Protein AF-A0A0Q3PFL6-F1 (afdb_monomer)

Secondary structure (DSSP, 8-state):
-PPPHHHHHHHHHHHHHHHHHIIIIIHHHH--S--SSS-TTHHHHHHHHHHHHHHHHHHHHHHH--SPPPPPP-SHHHHHHHHHHHHHHHHHHHHHHHHHHHHHHHHHHHHHTT---HHHHHHHHHHHHHHHHHH--

Radius of gyration: 17.07 Å; Cα contacts (8 Å, |Δi|>4): 108; chains: 1; bounding box: 41×29×44 Å

Foldseek 3Di:
DFDDLVVLVVQLCVLLVVLVCQQPPVLVVPFDADDDPDGPSVVSNVVSVVSNVVSVVVSVVVVPDPDRDDDDDDDDLVVVLVVVLVVVLVVCCVPVNDLSSQLVSVLSVCVSSPNPDVVVNNVSSCVRSVVCVVVVD

Sequence (137 aa):
MTRSRASLLAEMLLLGGGCLALLFWIIPTQTSEGGFGLSPAFLPNILAAAILLLVLADGVLRLTARRPESAYPAGFGALARSLAVAGFGAIVLAYAGVAASAALTPAAGMLALGERRPLPVLATSALLGGAFWLVFR

Nearest PDB structures (foldseek):
  7unf-assembly1_4  TM=2.112E-01  e=2.515E+00  Homo sapiens
  6xbw-assembly1_l  TM=1.983E-01  e=2.028E+00  Bos taurus
  7u4t-assembly1_9  TM=2.042E-01  e=2.955E+00  Homo sapiens

pLDDT: mean 86.81, std 10.5, range [50.06, 97.31]

Mean predicted aligned error: 6.84 Å

Solvent-accessible surface area (backbone atoms only — not comparable to full-atom values): 7624 Å² total; per-residue (Å²): 123,83,80,52,71,67,56,54,52,49,49,46,48,51,53,42,49,48,28,50,44,36,62,76,44,51,45,64,75,73,40,66,94,74,58,93,92,51,63,65,47,50,63,61,43,52,51,36,51,52,50,35,50,50,49,51,52,52,48,53,53,53,74,71,44,92,62,88,65,82,75,68,83,69,62,70,68,40,53,50,51,54,49,49,36,53,51,50,27,53,51,35,32,76,77,61,33,65,28,50,17,46,18,49,30,57,34,48,43,41,48,74,73,63,56,78,60,62,65,67,39,52,50,52,17,51,51,40,16,48,53,37,43,70,75,73,108

Organism: NCBI:txid53254

Structure (mmCIF, N/CA/C/O backbone):
data_AF-A0A0Q3PFL6-F1
#
_entry.id   AF-A0A0Q3PFL6-F1
#
loop_
_atom_site.group_PDB
_atom_site.id
_atom_site.type_symbol
_atom_site.label_atom_id
_atom_site.label_alt_id
_atom_site.label_comp_id
_atom_site.label_asym_id
_atom_site.label_entity_id
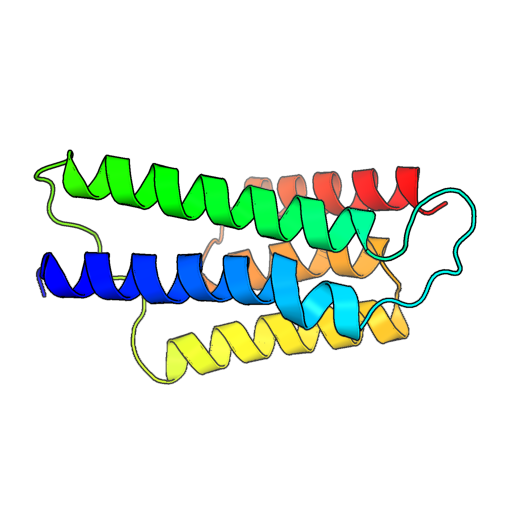_atom_site.label_seq_id
_atom_site.pdbx_PDB_ins_code
_atom_site.Cartn_x
_atom_site.Cartn_y
_atom_site.Cartn_z
_atom_site.occupancy
_atom_site.B_iso_or_equiv
_atom_site.auth_seq_id
_atom_site.auth_comp_id
_atom_site.auth_asym_id
_atom_site.auth_atom_id
_atom_site.pdbx_PDB_model_num
ATOM 1 N N . MET A 1 1 ? -13.650 5.962 21.211 1.00 50.06 1 MET A N 1
ATOM 2 C CA . MET A 1 1 ? -14.646 6.556 20.294 1.00 50.06 1 MET A CA 1
ATOM 3 C C . MET A 1 1 ? -15.159 5.463 19.375 1.00 50.06 1 MET A C 1
ATOM 5 O O . MET A 1 1 ? -14.367 4.884 18.645 1.00 50.06 1 MET A O 1
ATOM 9 N N . THR A 1 2 ? -16.442 5.130 19.464 1.00 56.88 2 THR A N 1
ATOM 10 C CA . THR A 1 2 ? -17.123 4.178 18.577 1.00 56.88 2 THR A CA 1
ATOM 11 C C . THR A 1 2 ? -17.301 4.813 17.195 1.00 56.88 2 THR A C 1
ATOM 13 O O . THR A 1 2 ? -17.813 5.927 17.094 1.00 56.88 2 THR A O 1
ATOM 16 N N . ARG A 1 3 ? -16.842 4.144 16.129 1.00 67.00 3 ARG A N 1
ATOM 17 C CA . ARG A 1 3 ? -16.998 4.634 14.749 1.00 67.00 3 ARG A CA 1
ATOM 18 C C . ARG A 1 3 ? -18.465 4.584 14.315 1.00 67.00 3 ARG A C 1
ATOM 20 O O . ARG A 1 3 ? -19.182 3.637 14.631 1.00 67.00 3 ARG A O 1
ATOM 27 N N . SER A 1 4 ? -18.909 5.603 13.578 1.00 77.25 4 SER A N 1
ATOM 28 C CA . SER A 1 4 ? -20.242 5.619 12.970 1.00 77.25 4 SER A CA 1
ATOM 29 C C . SER A 1 4 ? -20.246 4.832 11.655 1.00 77.25 4 SER A C 1
ATOM 31 O O . SER A 1 4 ? -19.242 4.782 10.944 1.00 77.25 4 SER A O 1
ATOM 33 N N . ARG A 1 5 ? -21.399 4.268 11.276 1.00 78.50 5 ARG A N 1
ATOM 34 C CA . ARG A 1 5 ? -21.571 3.608 9.967 1.00 78.50 5 ARG A CA 1
ATOM 35 C C . ARG A 1 5 ? -21.287 4.545 8.790 1.00 78.50 5 ARG A C 1
ATOM 37 O O . ARG A 1 5 ? -20.790 4.101 7.766 1.00 78.50 5 ARG A O 1
ATOM 44 N N . ALA A 1 6 ? -21.557 5.841 8.954 1.00 82.12 6 ALA A N 1
ATOM 45 C CA . ALA A 1 6 ? -21.235 6.851 7.952 1.00 82.12 6 ALA A CA 1
ATOM 46 C C . ALA A 1 6 ? -19.720 6.969 7.721 1.00 82.12 6 ALA A C 1
ATOM 48 O O . ALA A 1 6 ? -19.291 7.104 6.582 1.00 82.12 6 ALA A O 1
ATOM 49 N N . SER A 1 7 ? -18.907 6.844 8.778 1.00 83.44 7 SER A N 1
ATOM 50 C CA . SER A 1 7 ? -17.445 6.816 8.651 1.00 83.44 7 SER A CA 1
ATOM 51 C C . SER A 1 7 ? -16.962 5.593 7.874 1.00 83.44 7 SER A C 1
ATOM 53 O O . SER A 1 7 ? -16.037 5.722 7.081 1.00 83.44 7 SER A O 1
ATOM 55 N N . LEU A 1 8 ? -17.581 4.427 8.083 1.00 83.50 8 LEU A N 1
ATOM 56 C CA . LEU A 1 8 ? -17.251 3.208 7.337 1.00 83.50 8 LEU A CA 1
ATOM 57 C C . LEU A 1 8 ? -17.606 3.332 5.857 1.00 83.50 8 LEU A C 1
ATOM 59 O O . LEU A 1 8 ? -16.792 3.005 5.002 1.00 83.50 8 LEU A O 1
ATOM 63 N N . LEU A 1 9 ? -18.794 3.856 5.549 1.00 86.75 9 LEU A N 1
ATOM 64 C CA . LEU A 1 9 ? -19.198 4.098 4.165 1.00 86.75 9 LEU A C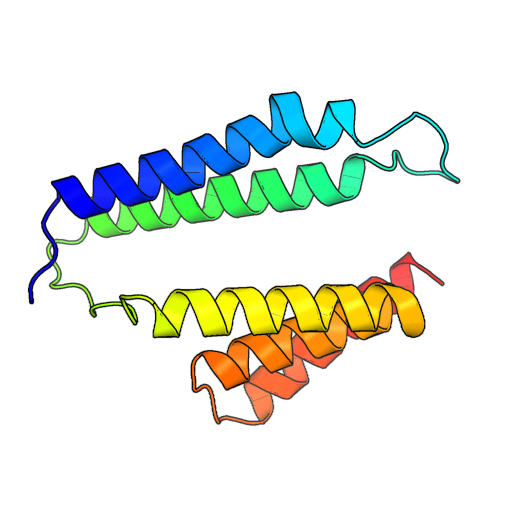A 1
ATOM 65 C C . LEU A 1 9 ? -18.288 5.122 3.481 1.00 86.75 9 LEU A C 1
ATOM 67 O O . LEU A 1 9 ? -17.911 4.917 2.333 1.00 86.75 9 LEU A O 1
ATOM 71 N N . ALA A 1 10 ? -17.895 6.188 4.183 1.00 87.19 10 ALA A N 1
ATOM 72 C CA . ALA A 1 10 ? -16.944 7.167 3.664 1.00 87.19 10 ALA A CA 1
ATOM 73 C C . ALA A 1 10 ? -15.566 6.540 3.388 1.00 87.19 10 ALA A C 1
ATOM 75 O O . ALA A 1 10 ? -14.978 6.807 2.345 1.00 87.19 10 ALA A O 1
ATOM 76 N N . GLU A 1 11 ? -15.073 5.675 4.279 1.00 87.00 11 GLU A N 1
ATOM 77 C CA . GLU A 1 11 ? -13.818 4.9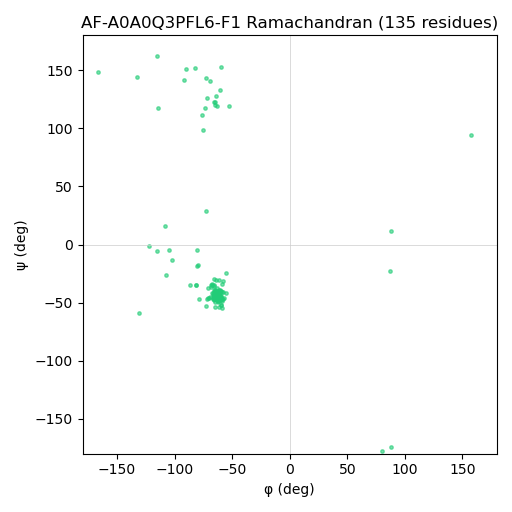34 4.094 1.00 87.00 11 GLU A CA 1
ATOM 78 C C . GLU A 1 11 ? -13.894 3.993 2.882 1.00 87.00 11 GLU A C 1
ATOM 80 O O . GLU A 1 11 ? -13.020 4.036 2.017 1.00 87.00 11 GLU A O 1
ATOM 85 N N . MET A 1 12 ? -14.974 3.214 2.759 1.00 88.88 12 MET A N 1
ATOM 86 C CA . MET A 1 12 ? -15.200 2.335 1.606 1.00 88.88 12 MET A CA 1
ATOM 87 C C . MET A 1 12 ? -15.305 3.114 0.295 1.00 88.88 12 MET A C 1
ATOM 89 O O . MET A 1 12 ? -14.730 2.699 -0.708 1.00 88.88 12 MET A O 1
ATOM 93 N N . LEU A 1 13 ? -16.020 4.243 0.292 1.00 92.62 13 LEU A N 1
ATOM 94 C CA . LEU A 1 13 ? -16.149 5.102 -0.885 1.00 92.62 13 LEU A CA 1
ATOM 95 C C . LEU A 1 13 ? -14.806 5.709 -1.283 1.00 92.62 13 LEU A C 1
ATOM 97 O O . LEU A 1 13 ? -14.489 5.753 -2.467 1.00 92.62 13 LEU A O 1
ATOM 101 N N . LEU A 1 14 ? -14.006 6.150 -0.313 1.00 92.00 14 LEU A N 1
ATOM 102 C CA . LEU A 1 14 ? -12.722 6.784 -0.581 1.00 92.00 14 LEU A CA 1
ATOM 103 C C . LEU A 1 14 ? -11.681 5.771 -1.070 1.00 92.00 14 LEU A C 1
ATOM 105 O O . LEU A 1 14 ? -11.026 6.007 -2.082 1.00 92.00 14 LEU A O 1
ATOM 109 N N . LEU A 1 15 ? -11.561 4.622 -0.402 1.00 91.75 15 LEU A N 1
ATOM 110 C CA . LEU A 1 15 ? -10.625 3.566 -0.796 1.00 91.75 15 LEU A CA 1
ATOM 111 C C . LEU A 1 15 ? -11.074 2.864 -2.082 1.00 91.75 15 LEU A C 1
ATOM 113 O O . LEU A 1 15 ? -10.274 2.683 -2.999 1.00 91.75 15 LEU A O 1
ATOM 117 N N . GLY A 1 16 ? -12.356 2.509 -2.177 1.00 92.94 16 GLY A N 1
ATOM 118 C CA . GLY A 1 16 ? -12.933 1.870 -3.356 1.00 92.94 16 GLY A CA 1
ATOM 119 C C . GLY A 1 16 ? -12.918 2.799 -4.566 1.00 92.94 16 GLY A C 1
ATOM 120 O O . GLY A 1 16 ? -12.423 2.419 -5.625 1.00 92.94 16 GLY A O 1
ATOM 121 N N . GLY A 1 17 ? -13.365 4.045 -4.395 1.00 94.19 17 GLY A N 1
ATOM 122 C CA . GLY A 1 17 ? -13.293 5.082 -5.424 1.00 94.19 17 GLY A CA 1
ATOM 123 C C . GLY A 1 17 ? -11.857 5.371 -5.863 1.00 94.19 17 GLY A C 1
ATOM 124 O O . GLY A 1 17 ? -11.601 5.475 -7.060 1.00 94.19 17 GLY A O 1
ATOM 125 N N . GLY A 1 18 ? -10.904 5.405 -4.927 1.00 93.88 18 GLY A N 1
ATOM 126 C CA . GLY A 1 18 ? -9.478 5.530 -5.231 1.00 93.88 18 GLY A CA 1
ATOM 127 C C . GLY A 1 18 ? -8.939 4.365 -6.065 1.00 93.88 18 GLY A C 1
ATOM 128 O O . GLY A 1 18 ? -8.229 4.592 -7.042 1.00 93.88 18 GLY A O 1
ATOM 129 N N . CYS A 1 19 ? -9.320 3.123 -5.750 1.00 94.50 19 CYS A N 1
ATOM 130 C CA . CYS A 1 19 ? -8.929 1.957 -6.549 1.00 94.50 19 CYS A CA 1
ATOM 131 C C . CYS A 1 19 ? -9.550 1.979 -7.951 1.00 94.50 19 CYS A C 1
ATOM 133 O O . CYS A 1 19 ? -8.873 1.652 -8.923 1.00 94.50 19 CYS A O 1
ATOM 135 N N . LEU A 1 20 ? -10.812 2.402 -8.082 1.00 95.88 20 LEU A N 1
ATOM 136 C CA . LEU A 1 20 ? -11.453 2.579 -9.388 1.00 95.88 20 LEU A CA 1
ATOM 137 C C . LEU A 1 20 ? -10.754 3.677 -10.202 1.00 95.88 20 LEU A C 1
ATOM 139 O O . LEU A 1 20 ? -10.470 3.476 -11.380 1.00 95.88 20 LEU A O 1
ATOM 143 N N . ALA A 1 21 ? -10.406 4.804 -9.576 1.00 95.56 21 ALA A N 1
ATOM 144 C CA . ALA A 1 21 ? -9.628 5.855 -10.225 1.00 95.56 21 ALA A CA 1
ATOM 145 C C . ALA A 1 21 ? -8.241 5.352 -10.661 1.00 95.56 21 ALA A C 1
ATOM 147 O O . ALA A 1 21 ? -7.793 5.676 -11.760 1.00 95.56 21 ALA A O 1
ATOM 148 N N . LEU A 1 22 ? -7.580 4.517 -9.850 1.00 93.75 22 LEU A N 1
ATOM 149 C CA . LEU A 1 22 ? -6.327 3.866 -10.236 1.00 93.75 22 LEU A CA 1
ATOM 150 C C . LEU A 1 22 ? -6.504 2.998 -11.486 1.00 93.75 22 LEU A C 1
ATOM 152 O O . LEU A 1 22 ? -5.773 3.191 -12.454 1.00 93.75 22 LEU A O 1
ATOM 156 N N . LEU A 1 23 ? -7.486 2.096 -11.487 1.00 94.25 23 LEU A N 1
ATOM 157 C CA . LEU A 1 23 ? -7.709 1.127 -12.566 1.00 94.25 23 LEU A CA 1
ATOM 158 C C . LEU A 1 23 ? -8.134 1.772 -13.889 1.00 94.25 23 LEU A C 1
ATOM 160 O O . LEU A 1 23 ? -7.674 1.356 -14.950 1.00 94.25 23 LEU A O 1
ATOM 164 N N . PHE A 1 24 ? -9.016 2.771 -13.837 1.00 95.56 24 PHE A N 1
ATOM 165 C CA . PHE A 1 24 ? -9.656 3.317 -15.037 1.00 95.56 24 PHE A CA 1
ATOM 166 C C . PHE A 1 24 ? -9.073 4.649 -15.511 1.00 95.56 24 PHE A C 1
ATOM 168 O O . PHE A 1 24 ? -9.361 5.058 -16.633 1.00 95.56 24 PHE A O 1
ATOM 175 N N . TRP A 1 25 ? -8.262 5.329 -14.695 1.00 94.19 25 TRP A N 1
ATOM 176 C CA . TRP A 1 25 ? -7.710 6.641 -15.044 1.00 94.19 25 TRP A CA 1
ATOM 177 C C . TRP A 1 25 ? -6.198 6.719 -14.821 1.00 94.19 25 TRP A C 1
ATOM 179 O O . TRP A 1 25 ? -5.449 6.966 -15.766 1.00 94.19 25 TRP A O 1
ATOM 189 N N . ILE A 1 26 ? -5.712 6.498 -13.600 1.00 93.31 26 ILE A N 1
ATOM 190 C CA . ILE A 1 26 ? -4.311 6.798 -13.268 1.00 93.31 26 ILE A CA 1
ATOM 191 C C . ILE A 1 26 ? -3.360 5.788 -13.914 1.00 93.31 26 ILE A C 1
ATOM 193 O O . ILE A 1 26 ? -2.451 6.202 -14.622 1.00 93.31 26 ILE A O 1
ATOM 197 N N . ILE A 1 27 ? -3.564 4.480 -13.729 1.00 92.06 27 ILE A N 1
ATOM 198 C CA . ILE A 1 27 ? -2.665 3.466 -14.300 1.00 92.06 27 ILE A CA 1
ATOM 199 C C . ILE A 1 27 ? -2.632 3.581 -15.833 1.00 92.06 27 ILE A C 1
ATOM 201 O O . ILE A 1 27 ? -1.537 3.772 -16.357 1.00 92.06 27 ILE A O 1
ATOM 205 N N . PRO A 1 28 ? -3.773 3.599 -16.558 1.00 90.19 28 PRO A N 1
ATOM 206 C CA . PRO A 1 28 ? -3.750 3.711 -18.017 1.00 90.19 28 PRO A CA 1
ATOM 207 C C . PRO A 1 28 ? -3.053 4.972 -18.542 1.00 90.19 28 PRO A C 1
ATOM 209 O O . PRO A 1 28 ? -2.422 4.923 -19.591 1.00 90.19 28 PRO A O 1
ATOM 212 N N . THR A 1 29 ? -3.141 6.102 -17.830 1.00 92.06 29 THR A N 1
ATOM 213 C CA . THR A 1 29 ? -2.497 7.359 -18.263 1.00 92.06 29 THR A CA 1
ATOM 214 C C . THR A 1 29 ? -1.009 7.435 -17.936 1.00 92.06 29 THR A C 1
ATOM 216 O O . THR A 1 29 ? -0.306 8.251 -18.527 1.00 92.06 29 THR A O 1
ATOM 219 N N . GLN A 1 30 ? -0.523 6.610 -17.005 1.00 88.75 30 GLN A N 1
ATOM 220 C CA . GLN A 1 30 ? 0.876 6.596 -16.566 1.00 88.75 30 GLN A CA 1
ATOM 221 C C . GLN A 1 30 ? 1.675 5.411 -17.123 1.00 88.75 30 GLN A C 1
ATOM 223 O O . GLN A 1 30 ? 2.883 5.333 -16.913 1.00 88.75 30 GLN A O 1
ATOM 228 N N . THR A 1 31 ? 1.029 4.489 -17.838 1.00 86.19 31 THR A N 1
ATOM 229 C CA . THR A 1 31 ? 1.690 3.343 -18.469 1.00 86.19 31 THR A CA 1
ATOM 230 C C . THR A 1 31 ? 1.591 3.442 -19.984 1.00 86.19 31 THR A C 1
ATOM 232 O O . THR A 1 31 ? 0.495 3.390 -20.535 1.00 86.19 31 THR A O 1
ATOM 235 N N . SER A 1 32 ? 2.729 3.548 -20.667 1.00 76.81 32 SER A N 1
ATOM 236 C CA . SER A 1 32 ? 2.815 3.399 -22.120 1.00 76.81 32 SER A CA 1
ATOM 237 C C . SER A 1 32 ? 3.071 1.939 -22.500 1.00 76.81 32 SER A C 1
ATOM 239 O O . SER A 1 32 ? 3.683 1.183 -21.742 1.00 76.81 32 SER A O 1
ATOM 241 N N . GLU A 1 33 ? 2.600 1.520 -23.677 1.00 68.44 33 GLU A N 1
ATOM 242 C CA . GLU A 1 33 ? 2.944 0.199 -24.203 1.00 68.44 33 GLU A CA 1
ATOM 243 C C . GLU A 1 33 ? 4.445 0.136 -24.509 1.00 68.44 33 GLU A C 1
ATOM 245 O O . GLU A 1 33 ? 4.987 0.962 -25.241 1.00 68.44 33 GLU A O 1
ATOM 250 N N . GLY A 1 34 ? 5.128 -0.829 -23.895 1.00 61.09 34 GLY A N 1
ATOM 251 C CA . GLY A 1 34 ? 6.577 -0.975 -23.993 1.00 61.09 34 GLY A CA 1
ATOM 252 C C . GLY A 1 34 ? 7.128 -1.759 -22.810 1.00 61.09 34 GLY A C 1
ATOM 253 O O . GLY A 1 34 ? 7.398 -1.199 -21.752 1.00 61.09 34 GLY A O 1
ATOM 254 N N . GLY A 1 35 ? 7.279 -3.071 -22.979 1.00 61.50 35 GLY A N 1
ATOM 255 C CA . GLY A 1 35 ? 7.829 -3.960 -21.959 1.00 61.50 35 GLY A CA 1
ATOM 256 C C . GLY A 1 35 ? 8.195 -5.324 -22.540 1.00 61.50 35 GLY A C 1
ATOM 257 O O . GLY A 1 35 ? 7.559 -5.799 -23.481 1.00 61.50 35 GLY A O 1
ATOM 258 N N . PHE A 1 36 ? 9.230 -5.959 -21.991 1.00 57.78 36 PHE A N 1
ATOM 259 C CA . PHE A 1 36 ? 9.606 -7.327 -22.344 1.00 57.78 36 PHE A CA 1
ATOM 260 C C . PHE A 1 36 ? 8.616 -8.315 -21.696 1.00 57.78 36 PHE A C 1
ATOM 262 O O . PHE A 1 36 ? 8.721 -8.632 -20.516 1.00 57.78 36 PHE A O 1
ATOM 269 N N . GLY A 1 3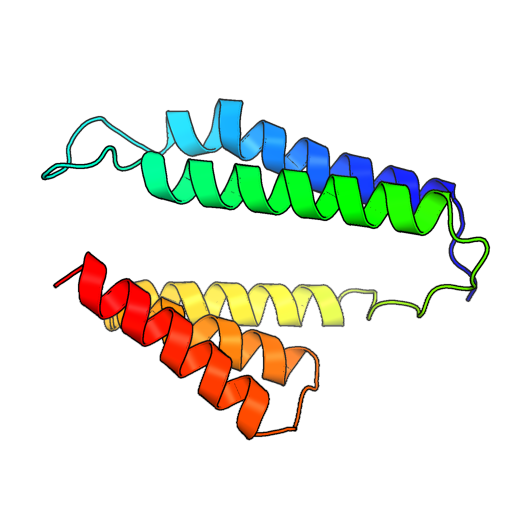7 ? 7.629 -8.785 -22.465 1.00 67.69 37 GLY A N 1
ATOM 270 C CA . GLY A 1 37 ? 6.791 -9.952 -22.136 1.00 67.69 37 GLY A CA 1
ATOM 271 C C . GLY A 1 37 ? 5.536 -9.712 -21.281 1.00 67.69 37 GLY A C 1
ATOM 272 O O . GLY A 1 37 ? 4.595 -10.494 -21.388 1.00 67.69 37 GLY A O 1
ATOM 273 N N . LEU A 1 38 ? 5.461 -8.634 -20.491 1.00 68.31 38 LEU A N 1
ATOM 274 C CA . LEU A 1 38 ? 4.256 -8.226 -19.749 1.00 68.31 38 LEU A CA 1
ATOM 275 C C . LEU A 1 38 ? 3.973 -6.732 -19.932 1.00 68.31 38 LEU A C 1
ATOM 277 O O . LEU A 1 38 ? 4.893 -5.917 -19.988 1.00 68.31 38 LEU A O 1
ATOM 281 N N . SER A 1 39 ? 2.685 -6.374 -19.990 1.00 82.19 39 SER A N 1
ATOM 282 C CA . SER A 1 39 ? 2.267 -4.969 -20.008 1.00 82.19 39 SER A CA 1
ATOM 283 C C . SER A 1 39 ? 2.745 -4.268 -18.727 1.00 82.19 39 SER A C 1
ATOM 285 O O . SER A 1 39 ? 2.502 -4.796 -17.637 1.00 82.19 39 SER A O 1
ATOM 287 N N . PRO A 1 40 ? 3.347 -3.067 -18.809 1.00 83.00 40 PRO A N 1
ATOM 288 C CA . PRO A 1 40 ? 3.708 -2.271 -17.632 1.00 83.00 40 PRO A CA 1
ATOM 289 C C . PRO A 1 40 ? 2.522 -1.989 -16.694 1.00 83.00 40 PRO A C 1
ATOM 291 O O . PRO A 1 40 ? 2.706 -1.799 -15.494 1.00 83.00 40 PRO A O 1
ATOM 294 N N . ALA A 1 41 ? 1.294 -2.022 -17.224 1.00 87.44 41 ALA A N 1
ATOM 295 C CA . ALA A 1 41 ? 0.060 -1.857 -16.462 1.00 87.44 41 ALA A CA 1
ATOM 296 C C . ALA A 1 41 ? -0.390 -3.122 -15.718 1.00 87.44 41 ALA A C 1
ATOM 298 O O . ALA A 1 41 ? -1.210 -3.033 -14.806 1.00 87.44 41 ALA A O 1
ATOM 299 N N . PHE A 1 42 ? 0.125 -4.300 -16.079 1.00 86.69 42 PHE A N 1
ATOM 300 C CA . PHE A 1 42 ? -0.360 -5.582 -15.567 1.00 86.69 42 PHE A CA 1
ATOM 301 C C . PHE A 1 42 ? -0.259 -5.679 -14.042 1.00 86.69 42 PHE A C 1
ATOM 303 O O . PHE A 1 42 ? -1.258 -5.920 -13.364 1.00 86.69 42 PHE A O 1
ATOM 310 N N . LEU A 1 43 ? 0.939 -5.456 -13.496 1.00 84.56 43 LEU A N 1
ATOM 311 C CA . LEU A 1 43 ? 1.166 -5.577 -12.060 1.00 84.56 43 LEU A CA 1
ATOM 312 C C . LEU A 1 43 ? 0.414 -4.494 -11.257 1.00 84.56 43 LEU A C 1
ATOM 314 O O . LEU A 1 43 ? -0.282 -4.866 -10.308 1.00 84.56 43 LEU A O 1
ATOM 318 N N . PRO A 1 44 ? 0.457 -3.195 -11.629 1.00 89.12 44 PRO A N 1
ATOM 319 C CA . PRO A 1 44 ? -0.367 -2.176 -10.981 1.00 89.12 44 PRO A CA 1
ATOM 320 C C . PRO A 1 44 ? -1.864 -2.506 -10.991 1.00 89.12 44 PRO A C 1
ATOM 322 O O . PRO A 1 44 ? -2.527 -2.342 -9.966 1.00 89.12 44 PRO A O 1
ATOM 325 N N . ASN A 1 45 ? -2.392 -3.024 -12.108 1.00 92.88 45 ASN A N 1
ATOM 326 C CA . ASN A 1 45 ? -3.805 -3.384 -12.223 1.00 92.88 45 ASN A CA 1
ATOM 327 C C . ASN A 1 45 ? -4.183 -4.534 -11.288 1.00 92.88 45 ASN A C 1
ATOM 329 O O . ASN A 1 45 ? -5.198 -4.449 -10.598 1.00 92.88 45 ASN A O 1
ATOM 333 N N . ILE A 1 46 ? -3.362 -5.587 -11.214 1.00 91.31 46 ILE A N 1
ATOM 334 C CA . ILE A 1 46 ? -3.609 -6.706 -10.293 1.00 91.31 46 ILE A CA 1
ATOM 335 C C . ILE A 1 46 ? -3.594 -6.229 -8.842 1.00 91.31 46 ILE A C 1
ATOM 337 O O . ILE A 1 46 ? -4.478 -6.603 -8.072 1.00 91.31 46 ILE A O 1
ATOM 341 N N . LEU A 1 47 ? -2.629 -5.386 -8.465 1.00 90.69 47 LEU A N 1
ATOM 342 C CA . LEU A 1 47 ? -2.543 -4.858 -7.104 1.00 90.69 47 LEU A CA 1
ATOM 343 C C . LEU A 1 47 ? -3.750 -3.978 -6.765 1.00 90.69 47 LEU A C 1
ATOM 345 O O . LEU A 1 47 ? -4.364 -4.171 -5.717 1.00 90.69 47 LEU A O 1
ATOM 349 N N . ALA A 1 48 ? -4.136 -3.059 -7.653 1.00 93.94 48 ALA A N 1
ATOM 350 C CA . ALA A 1 48 ? -5.300 -2.201 -7.443 1.00 93.94 48 ALA A CA 1
ATOM 351 C C . ALA A 1 48 ? -6.608 -3.010 -7.364 1.00 93.94 48 ALA A C 1
ATOM 353 O O . ALA A 1 48 ? -7.442 -2.744 -6.499 1.00 93.94 48 ALA A O 1
ATOM 354 N N . ALA A 1 49 ? -6.766 -4.040 -8.201 1.00 94.31 49 ALA A N 1
ATOM 355 C CA . ALA A 1 49 ? -7.915 -4.941 -8.152 1.00 94.31 49 ALA A CA 1
ATOM 356 C C . ALA A 1 49 ? -7.944 -5.776 -6.861 1.00 94.31 49 ALA A C 1
ATOM 358 O O . ALA A 1 49 ? -8.993 -5.897 -6.228 1.00 94.31 49 ALA A O 1
ATOM 359 N N . ALA A 1 50 ? -6.800 -6.314 -6.429 1.00 93.56 50 ALA A N 1
ATOM 360 C CA . ALA A 1 50 ? -6.696 -7.066 -5.182 1.00 93.56 50 ALA A CA 1
ATOM 361 C C . ALA A 1 50 ? -7.028 -6.189 -3.965 1.00 93.56 50 ALA A C 1
ATOM 363 O O . ALA A 1 50 ? -7.794 -6.608 -3.098 1.00 93.56 50 ALA A O 1
ATOM 364 N N . ILE A 1 51 ? -6.515 -4.954 -3.922 1.00 93.06 51 ILE A N 1
ATOM 365 C CA . ILE A 1 51 ? -6.841 -3.991 -2.862 1.00 93.06 51 ILE A CA 1
ATOM 366 C C . ILE A 1 51 ? -8.335 -3.662 -2.885 1.00 93.06 51 ILE A C 1
ATOM 368 O O . ILE A 1 51 ? -8.967 -3.699 -1.832 1.00 93.06 51 ILE A O 1
ATOM 372 N N . LEU A 1 52 ? -8.923 -3.407 -4.059 1.00 95.56 52 LEU A N 1
ATOM 373 C CA . LEU A 1 52 ? -10.360 -3.153 -4.186 1.00 95.56 52 LEU A CA 1
ATOM 374 C C . LEU A 1 52 ? -11.188 -4.313 -3.618 1.00 95.56 52 LEU A C 1
ATOM 376 O O . LEU A 1 52 ? -12.110 -4.084 -2.837 1.00 95.56 52 LEU A O 1
ATOM 380 N N . LEU A 1 53 ? -10.837 -5.555 -3.957 1.00 95.19 53 LEU A N 1
ATOM 381 C CA . LEU A 1 53 ? -11.514 -6.743 -3.433 1.00 95.19 53 LEU A CA 1
ATOM 382 C C . LEU A 1 53 ? -11.386 -6.853 -1.911 1.00 95.19 53 LEU A C 1
ATOM 384 O O . LEU A 1 53 ? -12.380 -7.128 -1.240 1.00 95.19 53 LEU A O 1
ATOM 388 N N . LEU A 1 54 ? -10.197 -6.603 -1.358 1.00 92.50 54 LEU A N 1
ATOM 389 C CA . LEU A 1 54 ? -9.971 -6.622 0.088 1.00 92.50 54 LEU A CA 1
ATOM 390 C C . LEU A 1 54 ? -10.771 -5.530 0.805 1.00 92.50 54 LEU A C 1
ATOM 392 O O . LEU A 1 54 ? -11.385 -5.814 1.829 1.00 92.50 54 LEU A O 1
ATOM 396 N N . VAL A 1 55 ? -10.815 -4.313 0.256 1.00 91.38 55 VAL A N 1
ATOM 397 C CA . VAL A 1 55 ? -11.599 -3.190 0.797 1.00 91.38 55 VAL A CA 1
ATOM 398 C C . VAL A 1 55 ? -13.092 -3.515 0.798 1.00 91.38 55 VAL A C 1
ATOM 400 O O . VAL A 1 55 ? -13.780 -3.266 1.788 1.00 91.38 55 VAL A O 1
ATOM 403 N N . LEU A 1 56 ? -13.606 -4.096 -0.289 1.00 92.00 56 LEU A N 1
ATOM 404 C CA . LEU A 1 56 ? -15.011 -4.496 -0.375 1.00 92.00 56 LEU A CA 1
ATOM 405 C C . LEU A 1 56 ? -15.330 -5.628 0.608 1.00 92.00 56 LEU A C 1
ATOM 407 O O . LEU A 1 56 ? -16.327 -5.545 1.325 1.00 92.00 56 LEU A O 1
ATOM 411 N N . ALA A 1 57 ? -14.483 -6.656 0.675 1.00 92.12 57 ALA A N 1
ATOM 412 C CA . ALA A 1 57 ? -14.662 -7.778 1.590 1.00 92.12 57 ALA A CA 1
ATOM 413 C C . ALA A 1 57 ? -14.621 -7.328 3.060 1.00 92.12 57 ALA A C 1
ATOM 415 O O . ALA A 1 57 ? -15.524 -7.661 3.827 1.00 92.12 57 ALA A O 1
ATOM 416 N N . ASP A 1 58 ? -13.622 -6.529 3.442 1.00 88.25 58 ASP A N 1
ATOM 417 C CA . ASP A 1 58 ? -13.491 -5.957 4.786 1.00 88.25 58 ASP A CA 1
ATOM 418 C C . ASP A 1 58 ? -14.692 -5.065 5.133 1.00 88.25 58 ASP A C 1
ATOM 420 O O . ASP A 1 58 ? -15.296 -5.228 6.195 1.00 88.25 58 ASP A O 1
ATOM 424 N N . GLY A 1 59 ? -15.127 -4.208 4.208 1.00 87.56 59 GLY A N 1
ATOM 425 C CA . GLY A 1 59 ? -16.315 -3.379 4.384 1.00 87.56 59 GLY A CA 1
ATOM 426 C C . GLY A 1 59 ? -17.596 -4.191 4.605 1.00 87.56 59 GLY A C 1
ATOM 427 O O . GLY A 1 59 ? -18.355 -3.911 5.534 1.00 87.56 59 GLY A O 1
ATOM 428 N N . VAL A 1 60 ? -17.825 -5.245 3.816 1.00 89.56 60 VAL A N 1
ATOM 429 C CA . VAL A 1 60 ? -18.981 -6.148 3.988 1.00 89.56 60 VAL A CA 1
ATOM 430 C C . VAL A 1 60 ? -18.916 -6.888 5.328 1.00 89.56 60 VAL A C 1
ATOM 432 O O . VAL A 1 60 ? -19.922 -6.969 6.042 1.00 89.56 60 VAL A O 1
ATOM 435 N N . LEU A 1 61 ? -17.742 -7.394 5.712 1.00 88.81 61 LEU A N 1
ATOM 436 C CA . LEU A 1 61 ? -17.541 -8.066 6.999 1.00 88.81 61 LEU A CA 1
ATOM 437 C C . LEU A 1 61 ? -17.817 -7.124 8.177 1.00 88.81 61 LEU A C 1
ATOM 439 O O . LEU A 1 61 ? -18.470 -7.516 9.143 1.00 88.81 61 LEU A O 1
ATOM 443 N N . ARG A 1 62 ? -17.390 -5.865 8.086 1.00 84.25 62 ARG A N 1
ATOM 444 C CA . ARG A 1 62 ? -17.625 -4.845 9.118 1.00 84.25 62 ARG A CA 1
ATOM 445 C C . ARG A 1 62 ? -19.076 -4.393 9.199 1.00 84.25 62 ARG A C 1
ATOM 447 O O . ARG A 1 62 ? -19.599 -4.194 10.290 1.00 84.25 62 ARG A O 1
ATOM 454 N N . LEU A 1 63 ? -19.762 -4.272 8.063 1.00 83.94 63 LEU A N 1
ATOM 455 C CA . LEU A 1 63 ? -21.185 -3.918 8.036 1.00 83.94 63 LEU A CA 1
ATOM 456 C C . LEU A 1 63 ? -22.072 -5.027 8.619 1.00 83.94 63 LEU A C 1
ATOM 458 O O . LEU A 1 63 ? -23.096 -4.736 9.244 1.00 83.94 63 LEU A O 1
ATOM 462 N N . THR A 1 64 ? -21.681 -6.289 8.427 1.00 86.75 64 THR A N 1
ATOM 463 C CA . THR A 1 64 ? -22.400 -7.458 8.959 1.00 86.75 64 THR A CA 1
ATOM 464 C C . THR A 1 64 ? -22.056 -7.736 10.425 1.00 86.75 64 THR A C 1
ATOM 466 O O . THR A 1 64 ? -22.935 -8.107 11.210 1.00 86.75 64 THR A O 1
ATOM 469 N N . ALA A 1 65 ? -20.811 -7.497 10.841 1.00 80.00 65 ALA A N 1
ATOM 470 C CA . ALA A 1 65 ? -20.382 -7.643 12.223 1.00 80.00 65 ALA A CA 1
ATOM 471 C C . ALA A 1 65 ? -20.870 -6.467 13.089 1.00 80.00 65 ALA A C 1
ATOM 473 O O . ALA A 1 65 ? -20.365 -5.354 13.018 1.00 80.00 65 ALA A O 1
ATOM 474 N N . ARG A 1 66 ? -21.798 -6.711 14.022 1.00 67.12 66 ARG A N 1
ATOM 475 C CA . ARG A 1 66 ? -22.214 -5.715 15.039 1.00 67.12 66 ARG A CA 1
ATOM 476 C C . ARG A 1 66 ? -21.158 -5.481 16.138 1.00 67.12 66 ARG A C 1
ATOM 478 O O . ARG A 1 66 ? -21.519 -5.218 17.285 1.00 67.12 66 ARG A O 1
ATOM 485 N N . ARG A 1 67 ? -19.866 -5.649 15.843 1.00 62.53 67 ARG A N 1
ATOM 486 C CA . ARG A 1 67 ? -18.796 -5.538 16.843 1.00 62.53 67 ARG A CA 1
ATOM 487 C C . ARG A 1 67 ? -18.255 -4.107 16.907 1.00 62.53 67 ARG A C 1
ATOM 489 O O . ARG A 1 67 ? -18.114 -3.472 15.866 1.00 62.53 67 ARG A O 1
ATOM 496 N N . PRO A 1 68 ? -17.932 -3.596 18.108 1.00 56.84 68 PRO A N 1
ATOM 497 C CA . PRO A 1 68 ? -17.204 -2.343 18.233 1.00 56.84 68 PRO A CA 1
ATOM 498 C C . PRO A 1 68 ? -15.816 -2.504 17.600 1.00 56.84 68 PRO A C 1
ATOM 500 O O . PRO A 1 68 ? -15.030 -3.356 18.010 1.00 56.84 68 PRO A O 1
ATOM 503 N N . GLU A 1 69 ? -15.537 -1.704 16.575 1.00 62.47 69 GLU A N 1
ATOM 504 C CA . GLU A 1 69 ? -14.245 -1.691 15.890 1.00 62.47 69 GLU A CA 1
ATOM 505 C C . GLU A 1 69 ? -13.153 -1.045 16.739 1.00 62.47 69 GLU A C 1
ATOM 507 O O . GLU A 1 69 ? -13.375 -0.034 17.416 1.00 62.47 69 GLU A O 1
ATOM 512 N N . SER A 1 70 ? -11.937 -1.588 16.641 1.00 59.47 70 SER A N 1
ATOM 513 C CA . SER A 1 70 ? -10.745 -0.899 17.119 1.00 59.47 70 SER A CA 1
ATOM 514 C C . SER A 1 70 ? -10.542 0.376 16.303 1.00 59.47 70 SER A C 1
ATOM 516 O O . SER A 1 70 ? -10.501 0.334 15.073 1.00 59.47 70 SER A O 1
ATOM 518 N N . ALA A 1 71 ? -10.385 1.512 16.978 1.00 63.00 71 ALA A N 1
ATOM 519 C CA . ALA A 1 71 ? -10.058 2.757 16.304 1.00 63.00 71 ALA A CA 1
ATOM 520 C C . ALA A 1 71 ? -8.662 2.647 15.671 1.00 63.00 71 ALA A C 1
ATOM 522 O O . ALA A 1 71 ? -7.674 2.439 16.374 1.00 63.00 71 ALA A O 1
ATOM 523 N N . TYR A 1 72 ? -8.583 2.797 14.348 1.00 66.00 72 TYR A N 1
ATOM 524 C CA . TYR A 1 72 ? -7.303 2.963 13.668 1.00 66.00 72 TYR A CA 1
ATOM 525 C C . TYR A 1 72 ? -6.573 4.208 14.189 1.00 66.00 72 TYR A C 1
ATOM 527 O O . TYR A 1 72 ? -7.230 5.174 14.598 1.00 66.00 72 TYR A O 1
ATOM 535 N N . PRO A 1 73 ? -5.229 4.227 14.130 1.00 69.38 73 PRO A N 1
ATOM 536 C CA . PRO A 1 73 ? -4.468 5.449 14.337 1.00 69.38 73 PRO A CA 1
ATOM 537 C C . PRO A 1 73 ? -5.006 6.538 13.402 1.00 69.38 73 PRO A C 1
ATOM 539 O O . PRO A 1 73 ? -5.012 6.368 12.186 1.00 69.38 73 PRO A O 1
ATOM 542 N N . ALA A 1 74 ? -5.498 7.634 13.973 1.00 72.62 74 ALA A N 1
ATOM 543 C CA . ALA A 1 74 ? -6.128 8.724 13.236 1.00 72.62 74 ALA A CA 1
ATOM 544 C C . ALA A 1 74 ? -5.313 10.019 13.360 1.00 72.62 74 ALA A C 1
ATOM 546 O O . ALA A 1 74 ? -4.486 10.174 14.260 1.00 72.62 74 ALA A O 1
ATOM 547 N N . GLY A 1 75 ? -5.576 10.964 12.457 1.00 82.81 75 GLY A N 1
ATOM 548 C CA . GLY A 1 75 ? -4.958 12.287 12.458 1.00 82.81 75 GLY A CA 1
ATOM 549 C C . GLY A 1 75 ? -3.632 12.364 11.699 1.00 82.81 75 GLY A C 1
ATOM 550 O O . GLY A 1 75 ? -3.189 11.419 11.046 1.00 82.81 75 GLY A O 1
ATOM 551 N N . PHE A 1 76 ? -2.992 13.530 11.790 1.00 86.38 76 PHE A N 1
ATOM 552 C CA . PHE A 1 76 ? -1.833 13.884 10.966 1.00 86.38 76 PHE A CA 1
ATOM 553 C C . PHE A 1 76 ? -0.629 12.954 11.172 1.00 86.38 76 PHE A C 1
ATOM 555 O O . PHE A 1 76 ? 0.113 12.682 10.236 1.00 86.38 76 PHE A O 1
ATOM 562 N N . GLY A 1 77 ? -0.461 12.399 12.378 1.00 86.62 77 GLY A N 1
ATOM 563 C CA . GLY A 1 77 ? 0.612 11.446 12.668 1.00 86.62 77 GLY A CA 1
ATOM 564 C C . GLY A 1 77 ? 0.474 10.120 11.912 1.00 86.62 77 GLY A C 1
ATOM 565 O O . GLY A 1 77 ? 1.481 9.551 11.499 1.00 86.62 77 GLY A O 1
ATOM 566 N N . ALA A 1 78 ? -0.754 9.639 11.692 1.00 86.00 78 ALA A N 1
ATOM 567 C CA . ALA A 1 78 ? -0.991 8.441 10.888 1.00 86.00 78 ALA A CA 1
ATOM 568 C C . ALA A 1 78 ? -0.672 8.710 9.413 1.00 86.00 78 ALA A C 1
ATOM 570 O O . ALA A 1 78 ? 0.070 7.946 8.801 1.00 86.00 78 ALA A O 1
ATOM 571 N N . LEU A 1 79 ? -1.134 9.852 8.891 1.00 86.75 79 LEU A N 1
ATOM 572 C CA . LEU A 1 79 ? -0.814 10.301 7.536 1.00 86.75 79 LEU A CA 1
ATOM 573 C C . LEU A 1 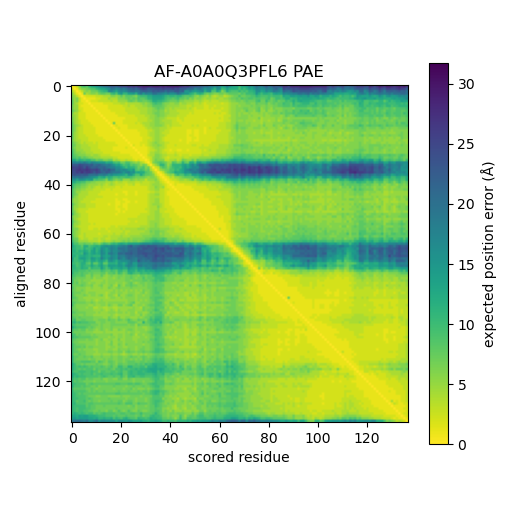79 ? 0.701 10.441 7.331 1.00 86.75 79 LEU A C 1
ATOM 575 O O . LEU A 1 79 ? 1.235 9.921 6.357 1.00 86.75 79 LEU A O 1
ATOM 579 N N . ALA A 1 80 ? 1.406 11.079 8.269 1.00 90.81 80 ALA A N 1
ATOM 580 C CA . ALA A 1 80 ? 2.854 11.257 8.206 1.00 90.81 80 ALA A CA 1
ATOM 581 C C . ALA A 1 80 ? 3.605 9.916 8.186 1.00 90.81 80 ALA A C 1
ATOM 583 O O . ALA A 1 80 ? 4.551 9.763 7.418 1.00 90.81 80 ALA A O 1
ATOM 584 N N . ARG A 1 81 ? 3.169 8.921 8.972 1.00 90.44 81 ARG A N 1
ATOM 585 C CA . ARG A 1 81 ? 3.751 7.566 8.935 1.00 90.44 81 ARG A CA 1
ATOM 586 C C . ARG A 1 81 ? 3.495 6.874 7.601 1.00 90.44 81 ARG A C 1
ATOM 588 O O . ARG A 1 81 ? 4.425 6.302 7.043 1.00 90.44 81 ARG A O 1
ATOM 595 N N . SER A 1 82 ? 2.274 6.950 7.074 1.00 88.94 82 SER A N 1
ATOM 596 C CA . SER A 1 82 ? 1.943 6.382 5.762 1.00 88.94 82 SER A CA 1
ATOM 597 C C . SER A 1 82 ? 2.768 7.023 4.645 1.00 88.94 82 SER A C 1
ATOM 599 O O . SER A 1 82 ? 3.327 6.307 3.818 1.00 88.94 82 SER A O 1
ATOM 601 N N . LEU A 1 83 ? 2.916 8.351 4.660 1.00 92.56 83 LEU A N 1
ATOM 602 C CA . LEU A 1 83 ? 3.759 9.078 3.709 1.00 92.56 83 LEU A CA 1
ATOM 603 C C . LEU A 1 83 ? 5.240 8.730 3.869 1.00 92.56 83 LEU A C 1
ATOM 605 O O . LEU A 1 83 ? 5.926 8.560 2.868 1.00 92.56 83 LEU A O 1
ATOM 609 N N . ALA A 1 84 ? 5.733 8.575 5.098 1.00 94.75 84 ALA A N 1
ATOM 610 C CA . ALA A 1 84 ? 7.114 8.174 5.346 1.00 94.75 84 ALA A CA 1
ATOM 611 C C . ALA A 1 84 ? 7.403 6.763 4.813 1.00 94.75 84 ALA A C 1
ATOM 613 O O . ALA A 1 84 ? 8.430 6.557 4.173 1.00 94.75 84 ALA A O 1
ATOM 614 N N . VAL A 1 85 ? 6.492 5.805 5.020 1.00 95.50 85 VAL A N 1
ATOM 615 C CA . VAL A 1 85 ? 6.630 4.439 4.485 1.00 95.50 85 VAL A CA 1
ATOM 616 C C . VAL A 1 85 ? 6.558 4.440 2.957 1.00 95.50 85 VAL A C 1
ATOM 618 O O . VAL A 1 85 ? 7.387 3.800 2.314 1.00 95.50 85 VAL A O 1
ATOM 621 N N . ALA A 1 86 ? 5.618 5.186 2.369 1.00 92.62 86 ALA A N 1
ATOM 622 C CA . ALA A 1 86 ? 5.508 5.316 0.916 1.00 92.62 86 ALA A CA 1
ATOM 623 C C . ALA A 1 86 ? 6.759 5.970 0.305 1.00 92.62 86 ALA A C 1
ATOM 625 O O . ALA A 1 86 ? 7.312 5.461 -0.668 1.00 92.62 86 ALA A O 1
ATOM 626 N N . GLY A 1 87 ? 7.247 7.057 0.911 1.00 96.25 87 GLY A N 1
ATOM 627 C CA . GLY A 1 87 ? 8.468 7.745 0.500 1.00 96.25 87 GLY A CA 1
ATOM 628 C C . GLY A 1 87 ? 9.705 6.859 0.632 1.00 96.25 87 GLY A C 1
ATOM 629 O O . GLY A 1 87 ? 10.508 6.788 -0.294 1.00 96.25 87 GLY A O 1
ATOM 630 N N . PHE A 1 88 ? 9.828 6.114 1.732 1.00 97.00 88 PHE A N 1
ATOM 631 C CA . PHE A 1 88 ? 10.886 5.120 1.905 1.00 97.00 88 PHE A CA 1
ATOM 632 C C . PHE A 1 88 ? 10.839 4.050 0.809 1.00 97.00 88 PHE A C 1
ATOM 634 O O . PHE A 1 88 ? 11.857 3.790 0.173 1.00 97.00 88 PHE A O 1
ATOM 641 N N . GLY A 1 89 ? 9.664 3.479 0.534 1.00 94.94 89 GLY A N 1
ATOM 642 C CA . GLY A 1 89 ? 9.507 2.480 -0.522 1.00 94.94 89 GLY A CA 1
ATOM 643 C C . GLY A 1 89 ? 9.869 3.010 -1.910 1.00 94.94 89 GLY A C 1
ATOM 644 O O . GLY A 1 89 ? 10.534 2.306 -2.672 1.00 94.94 89 GLY A O 1
ATOM 645 N N . ALA A 1 90 ? 9.512 4.264 -2.207 1.00 93.75 90 ALA A N 1
ATOM 646 C CA . ALA A 1 90 ? 9.886 4.946 -3.445 1.00 93.75 90 ALA A CA 1
ATOM 647 C C . ALA A 1 90 ? 11.405 5.164 -3.556 1.00 93.75 90 ALA A C 1
ATOM 649 O O . ALA A 1 90 ? 11.985 4.909 -4.610 1.00 93.75 90 ALA A O 1
ATOM 650 N N . ILE A 1 91 ? 12.065 5.570 -2.466 1.00 97.31 91 ILE A N 1
ATOM 651 C CA . ILE A 1 91 ? 13.528 5.717 -2.415 1.00 97.31 91 ILE A CA 1
ATOM 652 C C . ILE A 1 91 ? 14.202 4.359 -2.643 1.00 97.31 91 ILE A C 1
ATOM 654 O O . ILE A 1 91 ? 15.074 4.241 -3.500 1.00 97.31 91 ILE A O 1
ATOM 658 N N . VAL A 1 92 ? 13.786 3.311 -1.926 1.00 96.44 92 VAL A N 1
ATOM 659 C CA . VAL A 1 92 ? 14.361 1.967 -2.099 1.00 96.44 92 VAL A CA 1
ATOM 660 C C . VAL A 1 92 ? 14.144 1.464 -3.523 1.00 96.44 92 VAL A C 1
ATOM 662 O O . VAL A 1 92 ? 15.065 0.907 -4.112 1.00 96.44 92 VAL A O 1
ATOM 665 N N . LEU A 1 93 ? 12.966 1.693 -4.105 1.00 92.75 93 LEU A N 1
ATOM 666 C CA . LEU A 1 93 ? 12.693 1.324 -5.492 1.00 92.75 93 LEU A CA 1
ATOM 667 C C . LEU A 1 93 ? 13.651 2.027 -6.462 1.00 92.75 93 LEU A C 1
ATOM 669 O O . LEU A 1 93 ? 14.190 1.373 -7.353 1.00 92.75 93 LEU A O 1
ATOM 673 N N . ALA A 1 94 ? 13.897 3.324 -6.262 1.00 93.62 94 ALA A N 1
ATOM 674 C CA . ALA A 1 94 ? 14.763 4.123 -7.125 1.00 93.62 94 ALA A CA 1
ATOM 675 C C . ALA A 1 94 ? 16.241 3.694 -7.077 1.00 93.62 94 ALA A C 1
ATOM 677 O O . ALA A 1 94 ? 16.915 3.746 -8.102 1.00 93.62 94 ALA A O 1
ATOM 678 N N . TYR A 1 95 ? 16.745 3.267 -5.912 1.00 96.38 95 TYR A N 1
ATOM 679 C CA . TYR A 1 95 ? 18.179 2.987 -5.720 1.00 96.38 95 TYR A CA 1
ATOM 680 C C . TYR A 1 95 ? 18.546 1.502 -5.618 1.00 96.38 95 TYR A C 1
ATOM 682 O O . TYR A 1 95 ? 19.680 1.138 -5.918 1.00 96.38 95 TYR A O 1
ATOM 690 N N . ALA A 1 96 ? 17.627 0.644 -5.177 1.00 93.19 96 ALA A N 1
ATOM 691 C CA . ALA A 1 96 ? 17.879 -0.776 -4.910 1.00 93.19 96 ALA A CA 1
ATOM 692 C C . ALA A 1 96 ? 16.975 -1.721 -5.724 1.00 93.19 96 ALA A C 1
ATOM 694 O O . ALA A 1 96 ? 17.104 -2.943 -5.627 1.00 93.19 96 ALA A O 1
ATOM 695 N N . GLY A 1 97 ? 16.075 -1.169 -6.542 1.00 89.62 97 GLY A N 1
ATOM 696 C CA . GLY A 1 97 ? 15.229 -1.926 -7.456 1.00 89.62 97 GLY A CA 1
ATOM 697 C C . GLY A 1 97 ? 14.001 -2.570 -6.807 1.00 89.62 97 GLY A C 1
ATOM 698 O O . GLY A 1 97 ? 13.704 -2.414 -5.619 1.00 89.62 97 GLY A O 1
ATOM 699 N N . VAL A 1 98 ? 13.253 -3.302 -7.636 1.00 89.44 98 VAL A N 1
ATOM 700 C CA . VAL A 1 98 ? 11.907 -3.796 -7.307 1.00 89.44 98 VAL A CA 1
ATOM 701 C C . VAL A 1 98 ? 11.930 -4.816 -6.167 1.00 89.44 98 VAL A C 1
ATOM 703 O O . VAL A 1 98 ? 11.160 -4.684 -5.221 1.00 89.44 98 VAL A O 1
ATOM 706 N N . ALA A 1 99 ? 12.832 -5.802 -6.210 1.00 90.81 99 ALA A N 1
ATOM 707 C CA . ALA A 1 99 ? 12.893 -6.859 -5.197 1.00 90.81 99 ALA A CA 1
ATOM 708 C C . ALA A 1 99 ? 13.258 -6.320 -3.803 1.00 90.81 99 ALA A C 1
ATOM 710 O O . ALA A 1 99 ? 12.638 -6.698 -2.808 1.00 90.81 99 ALA A O 1
ATOM 711 N N . ALA A 1 100 ? 14.215 -5.387 -3.724 1.00 93.75 100 ALA A N 1
ATOM 712 C CA . ALA A 1 100 ? 14.573 -4.738 -2.465 1.00 93.75 100 ALA A CA 1
ATOM 713 C C . ALA A 1 100 ? 13.415 -3.887 -1.925 1.00 93.75 100 ALA A C 1
ATOM 715 O O . ALA A 1 100 ? 13.105 -3.951 -0.734 1.00 93.75 100 ALA A O 1
ATOM 716 N N . SER A 1 101 ? 12.728 -3.139 -2.796 1.00 93.69 101 SER A N 1
ATOM 717 C CA . SER A 1 101 ? 11.552 -2.355 -2.402 1.00 93.69 101 SER A CA 1
ATOM 718 C C . SER A 1 101 ? 10.415 -3.249 -1.897 1.00 93.69 101 SER A C 1
ATOM 720 O O . SER A 1 101 ? 9.839 -2.970 -0.842 1.00 93.69 101 SER A O 1
ATOM 722 N N . ALA A 1 102 ? 10.155 -4.374 -2.571 1.00 91.50 102 ALA A N 1
ATOM 723 C CA . ALA A 1 102 ? 9.158 -5.364 -2.168 1.00 91.50 102 ALA A CA 1
ATOM 724 C C . ALA A 1 102 ? 9.492 -6.044 -0.828 1.00 91.50 102 ALA A C 1
ATOM 726 O O . ALA A 1 102 ? 8.581 -6.401 -0.086 1.00 91.50 102 ALA A O 1
ATOM 727 N N . ALA A 1 103 ? 10.773 -6.194 -0.482 1.00 94.50 103 ALA A N 1
ATOM 728 C CA . ALA A 1 103 ? 11.189 -6.749 0.805 1.00 94.50 103 ALA A CA 1
ATOM 729 C C . ALA A 1 103 ? 11.091 -5.724 1.948 1.00 94.50 103 ALA A C 1
ATOM 731 O O . ALA A 1 103 ? 10.578 -6.026 3.029 1.00 94.50 103 ALA A O 1
ATOM 732 N N . LEU A 1 104 ? 11.599 -4.509 1.724 1.00 96.06 104 LEU A N 1
ATOM 733 C CA . LEU A 1 104 ? 11.814 -3.525 2.787 1.00 96.06 104 LEU A CA 1
ATOM 734 C C . LEU A 1 104 ? 10.574 -2.674 3.080 1.00 96.06 104 LEU A C 1
ATOM 736 O O . LEU A 1 104 ? 10.331 -2.343 4.241 1.00 96.06 104 LEU A O 1
ATOM 740 N N . THR A 1 105 ? 9.769 -2.339 2.069 1.00 94.56 105 THR A N 1
ATOM 741 C CA . THR A 1 105 ? 8.593 -1.467 2.248 1.00 94.56 105 THR A CA 1
ATOM 742 C C . THR A 1 105 ? 7.528 -2.096 3.156 1.00 94.56 105 THR A C 1
ATOM 744 O O . THR A 1 105 ? 7.068 -1.420 4.080 1.00 94.56 105 THR A O 1
ATOM 747 N N . PRO A 1 106 ? 7.162 -3.384 2.995 1.00 92.81 106 PRO A N 1
ATOM 748 C CA . PRO A 1 106 ? 6.211 -4.041 3.890 1.00 92.81 106 PRO A CA 1
ATOM 749 C C . PRO A 1 106 ? 6.742 -4.161 5.320 1.00 92.81 106 PRO A C 1
ATOM 751 O O . PRO A 1 106 ? 5.998 -3.882 6.256 1.00 92.81 106 PRO A O 1
ATOM 754 N N . ALA A 1 107 ? 8.029 -4.485 5.506 1.00 94.56 107 ALA A N 1
ATOM 755 C CA . ALA A 1 107 ? 8.651 -4.495 6.834 1.00 94.56 107 ALA A CA 1
ATOM 756 C C . ALA A 1 107 ? 8.582 -3.120 7.504 1.00 94.56 107 ALA A C 1
ATOM 758 O O . ALA A 1 107 ? 8.159 -3.020 8.656 1.00 94.56 107 ALA A O 1
ATOM 759 N N . ALA A 1 108 ? 8.947 -2.057 6.783 1.00 94.50 108 ALA A N 1
ATOM 760 C CA . ALA A 1 108 ? 8.841 -0.690 7.284 1.00 94.50 108 ALA A CA 1
ATOM 761 C C . ALA A 1 108 ? 7.391 -0.33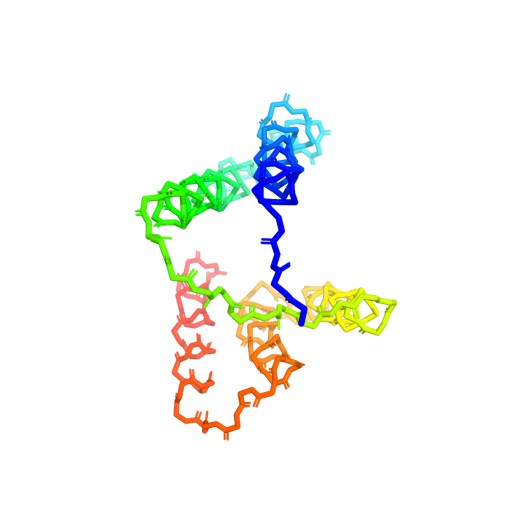9 7.654 1.00 94.50 108 ALA A C 1
ATOM 763 O O . ALA A 1 108 ? 7.156 0.247 8.710 1.00 94.50 108 ALA A O 1
ATOM 764 N N . GLY A 1 109 ? 6.417 -0.758 6.840 1.00 92.75 109 GLY A N 1
ATOM 765 C CA . GLY A 1 109 ? 4.990 -0.604 7.125 1.00 92.75 109 GLY A CA 1
ATOM 766 C C . GLY A 1 109 ? 4.551 -1.332 8.396 1.00 92.75 109 GLY A C 1
ATOM 767 O O . GLY A 1 109 ? 3.920 -0.728 9.263 1.00 92.75 109 GLY A O 1
ATOM 768 N N . MET A 1 110 ? 4.932 -2.600 8.554 1.00 92.31 110 MET A N 1
ATOM 769 C CA . MET A 1 110 ? 4.631 -3.397 9.749 1.00 92.31 110 MET A CA 1
ATOM 770 C C . MET A 1 110 ? 5.227 -2.757 11.009 1.00 92.31 110 MET A C 1
ATOM 772 O O . MET A 1 110 ? 4.524 -2.579 12.005 1.00 92.31 110 MET A O 1
ATOM 776 N N . LEU A 1 111 ? 6.489 -2.322 10.946 1.00 92.69 111 LEU A N 1
ATOM 777 C CA . LEU A 1 111 ? 7.154 -1.625 12.049 1.00 92.69 111 LEU A CA 1
ATOM 778 C C . LEU A 1 111 ? 6.489 -0.275 12.364 1.00 92.69 111 LEU A C 1
ATOM 780 O O . LEU A 1 111 ? 6.307 0.058 13.537 1.00 92.69 111 LEU A O 1
ATOM 784 N N . ALA A 1 112 ? 6.083 0.486 11.343 1.00 90.56 112 ALA A N 1
ATOM 785 C CA . ALA A 1 112 ? 5.382 1.763 11.504 1.00 90.56 112 ALA A CA 1
ATOM 786 C C . ALA A 1 112 ? 3.985 1.600 12.129 1.00 90.56 112 ALA A C 1
ATOM 788 O O . ALA A 1 112 ? 3.521 2.489 12.850 1.00 90.5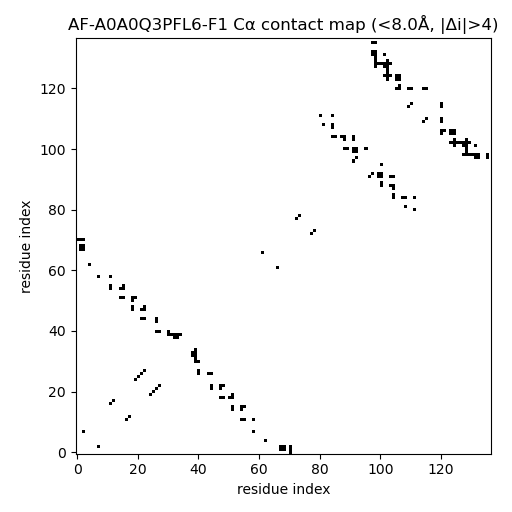6 112 ALA A O 1
ATOM 789 N N . LEU A 1 113 ? 3.338 0.456 11.889 1.00 87.44 113 LEU A N 1
ATOM 790 C CA . LEU A 1 113 ? 2.082 0.052 12.526 1.00 87.44 113 LEU A CA 1
ATOM 791 C C . LEU A 1 113 ? 2.277 -0.531 13.935 1.00 87.44 113 LEU A C 1
ATOM 793 O O . LEU A 1 113 ? 1.298 -0.781 14.634 1.00 87.44 113 LEU A O 1
ATOM 797 N N . GLY A 1 114 ? 3.525 -0.690 14.382 1.00 88.25 114 GLY A N 1
ATOM 798 C CA . GLY A 1 114 ? 3.859 -1.165 15.720 1.00 88.25 114 GLY A CA 1
ATOM 799 C C . GLY A 1 114 ? 3.945 -2.684 15.849 1.00 88.25 114 GLY A C 1
ATOM 800 O O . GLY A 1 114 ? 4.031 -3.168 16.975 1.00 88.25 114 GLY A O 1
ATOM 801 N N . GLU A 1 115 ? 3.961 -3.435 14.745 1.00 90.19 115 GLU A N 1
ATOM 802 C CA . GLU A 1 115 ? 4.282 -4.861 14.788 1.00 90.19 115 GLU A CA 1
ATOM 803 C C . GLU A 1 115 ? 5.739 -5.029 15.236 1.00 90.19 115 GLU A C 1
ATOM 805 O O . GLU A 1 115 ? 6.662 -4.462 14.651 1.00 90.19 115 GLU A O 1
ATOM 810 N N . ARG A 1 116 ? 5.945 -5.776 16.322 1.00 91.31 116 ARG A N 1
ATOM 811 C CA . ARG A 1 116 ? 7.269 -5.997 16.931 1.00 91.31 116 ARG A CA 1
ATOM 812 C C . ARG A 1 116 ? 7.705 -7.452 16.861 1.00 91.31 116 ARG A C 1
ATOM 814 O O . ARG A 1 116 ? 8.829 -7.763 17.248 1.00 91.31 116 ARG A O 1
ATOM 821 N N . ARG A 1 117 ? 6.839 -8.351 16.389 1.00 93.75 117 ARG A N 1
ATOM 822 C CA . ARG A 1 117 ? 7.161 -9.769 16.249 1.00 93.75 117 ARG A CA 1
ATOM 823 C C . ARG A 1 117 ? 8.109 -9.928 15.056 1.00 93.75 117 ARG A C 1
ATOM 825 O O . ARG A 1 117 ? 7.710 -9.639 13.929 1.00 93.75 117 ARG A O 1
ATOM 832 N N . PRO A 1 118 ? 9.344 -10.415 15.265 1.00 91.50 118 PRO A N 1
ATOM 833 C CA . PRO A 1 118 ? 10.327 -10.495 14.190 1.00 91.50 118 PRO A CA 1
ATOM 834 C C . PRO A 1 118 ? 9.920 -11.516 13.126 1.00 91.50 118 PRO A C 1
ATOM 836 O O . PRO A 1 118 ? 10.142 -11.292 11.944 1.00 91.50 118 PRO A O 1
ATOM 839 N N . LEU A 1 119 ? 9.278 -12.617 13.526 1.00 95.56 119 LEU A N 1
ATOM 840 C CA . LEU A 1 119 ? 8.951 -13.706 12.611 1.00 95.56 119 LEU A CA 1
ATOM 841 C C . LEU A 1 119 ? 7.945 -13.295 11.514 1.00 95.56 119 LEU A C 1
ATOM 843 O O . LEU A 1 119 ? 8.272 -13.493 10.348 1.00 95.56 119 LEU A O 1
ATOM 847 N N . PRO A 1 120 ? 6.798 -12.651 11.813 1.00 92.31 120 PRO A N 1
ATOM 848 C CA . PRO A 1 120 ? 5.916 -12.102 10.779 1.00 92.31 120 PRO A CA 1
ATOM 849 C C . PRO A 1 120 ? 6.595 -11.080 9.862 1.00 92.31 120 PRO A C 1
ATOM 851 O O . PRO A 1 120 ? 6.365 -11.103 8.654 1.00 92.31 120 PRO A O 1
ATOM 854 N N . VAL A 1 121 ? 7.433 -10.200 10.422 1.00 93.56 121 VAL A N 1
ATOM 855 C CA . VAL A 1 121 ? 8.129 -9.156 9.654 1.00 93.56 121 VAL A CA 1
ATOM 856 C C . VAL A 1 121 ? 9.102 -9.791 8.663 1.00 93.56 121 VAL A C 1
ATOM 858 O O . VAL A 1 121 ? 9.006 -9.550 7.463 1.00 93.56 121 VAL A O 1
ATOM 861 N N . LEU A 1 122 ? 9.988 -10.663 9.148 1.00 94.38 122 LEU A N 1
ATOM 862 C CA . LEU A 1 122 ? 10.984 -11.330 8.313 1.00 94.38 122 LEU A CA 1
ATOM 863 C C . LEU A 1 122 ? 10.336 -12.268 7.295 1.00 94.38 122 LEU A C 1
ATOM 865 O O . LEU A 1 122 ? 10.759 -12.281 6.144 1.00 94.38 122 LEU A O 1
ATOM 869 N N . ALA A 1 123 ? 9.296 -13.013 7.683 1.00 94.06 123 ALA A N 1
ATOM 870 C CA . ALA A 1 123 ? 8.590 -13.908 6.772 1.00 94.06 123 ALA A CA 1
ATOM 871 C C . ALA A 1 123 ? 7.925 -13.134 5.626 1.00 94.06 123 ALA A C 1
ATOM 873 O O . ALA A 1 123 ? 8.085 -13.510 4.469 1.00 94.06 123 ALA A O 1
ATOM 874 N N . THR A 1 124 ? 7.237 -12.029 5.929 1.00 92.06 124 THR A N 1
ATOM 875 C CA . THR A 1 124 ? 6.577 -11.198 4.908 1.00 92.06 124 THR A CA 1
ATOM 876 C C . THR A 1 124 ? 7.603 -10.562 3.972 1.00 92.06 124 THR A C 1
ATOM 878 O O . THR A 1 124 ? 7.444 -10.622 2.753 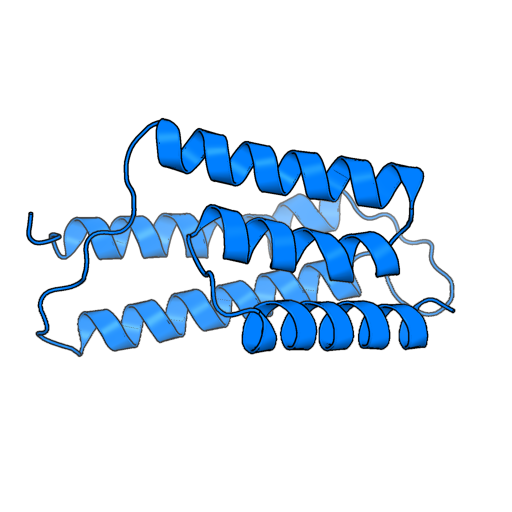1.00 92.06 124 THR A O 1
ATOM 881 N N . SER A 1 125 ? 8.691 -10.015 4.521 1.00 92.88 125 SER A N 1
ATOM 882 C CA . SER A 1 125 ? 9.783 -9.443 3.728 1.00 92.88 125 SER A CA 1
ATOM 883 C C . SER A 1 125 ? 10.477 -10.466 2.839 1.00 92.88 125 SER A C 1
ATOM 885 O O . SER A 1 125 ? 10.715 -10.185 1.667 1.00 92.88 125 SER A O 1
ATOM 887 N N . ALA A 1 126 ? 10.791 -11.650 3.370 1.00 93.44 126 ALA A N 1
ATOM 888 C CA . A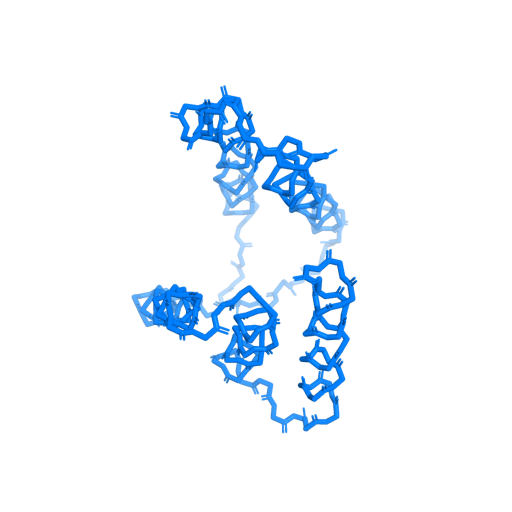LA A 1 126 ? 11.448 -12.709 2.613 1.00 93.44 126 ALA A CA 1
ATOM 889 C C . ALA A 1 126 ? 10.532 -13.268 1.519 1.00 93.44 126 ALA A C 1
ATOM 891 O O . ALA A 1 126 ? 10.985 -13.477 0.397 1.00 93.44 126 ALA A O 1
ATOM 892 N N . LEU A 1 127 ? 9.245 -13.461 1.824 1.00 94.56 127 LEU A N 1
ATOM 893 C CA . LEU A 1 127 ? 8.254 -13.934 0.862 1.00 94.56 127 LEU A CA 1
ATOM 894 C C . LEU A 1 127 ? 8.112 -12.950 -0.304 1.00 94.56 127 LEU A C 1
ATOM 896 O O . LEU A 1 127 ? 8.249 -13.347 -1.458 1.00 94.56 127 LEU A O 1
ATOM 900 N N . LEU A 1 128 ? 7.856 -11.672 -0.012 1.00 91.81 128 LEU A N 1
ATOM 901 C CA . LEU A 1 128 ? 7.618 -10.664 -1.046 1.00 91.81 128 LEU A CA 1
ATOM 902 C C . LEU A 1 128 ? 8.900 -10.338 -1.813 1.00 91.81 128 LEU A C 1
ATOM 904 O O . LEU A 1 128 ? 8.894 -10.349 -3.041 1.00 91.81 128 LEU A O 1
ATOM 908 N N . GLY A 1 129 ? 10.015 -10.134 -1.111 1.00 92.12 129 GLY A N 1
ATOM 909 C CA . GLY A 1 129 ? 11.317 -9.928 -1.740 1.00 92.12 129 GLY A CA 1
ATOM 910 C C . GLY A 1 129 ? 11.726 -11.101 -2.627 1.00 92.12 129 GLY A C 1
ATOM 911 O O . GLY A 1 129 ? 12.118 -10.893 -3.771 1.00 92.12 129 GLY A O 1
ATOM 912 N N . GLY A 1 130 ? 11.580 -12.333 -2.131 1.00 91.81 130 GLY A N 1
ATOM 913 C CA . GLY A 1 130 ? 11.903 -13.553 -2.868 1.00 91.81 130 GLY A CA 1
ATOM 914 C C . GLY A 1 130 ? 11.007 -13.769 -4.087 1.00 91.81 130 GLY A C 1
ATOM 915 O O . GLY A 1 130 ? 11.515 -14.070 -5.164 1.00 91.81 130 GLY A O 1
ATOM 916 N N . ALA A 1 131 ? 9.695 -13.558 -3.957 1.00 89.56 131 ALA A N 1
ATOM 917 C CA . ALA A 1 131 ? 8.763 -13.669 -5.079 1.00 89.56 131 ALA A CA 1
ATOM 918 C C . ALA A 1 131 ? 9.105 -12.671 -6.195 1.00 89.56 131 ALA A C 1
ATOM 920 O O . ALA A 1 131 ? 9.198 -13.050 -7.360 1.00 89.56 131 ALA A O 1
ATOM 921 N N . PHE A 1 132 ? 9.359 -11.410 -5.839 1.00 87.25 132 PHE A N 1
ATOM 922 C CA . PHE A 1 132 ? 9.749 -10.393 -6.813 1.00 87.25 132 PHE A CA 1
ATOM 923 C C . PHE A 1 132 ? 11.142 -10.641 -7.394 1.00 87.25 132 PHE A C 1
ATOM 925 O O . PHE A 1 132 ? 11.342 -10.439 -8.586 1.00 87.25 132 PHE A O 1
ATOM 932 N N . TRP A 1 133 ? 12.091 -11.133 -6.602 1.00 89.38 133 TRP A N 1
ATOM 933 C CA . TRP A 1 133 ? 13.405 -11.527 -7.106 1.00 89.38 133 TRP A CA 1
ATOM 934 C C . TRP A 1 133 ? 13.315 -12.634 -8.163 1.00 89.38 133 TRP A C 1
ATOM 936 O O . TRP A 1 133 ? 14.021 -12.584 -9.163 1.00 89.38 133 TRP A O 1
ATOM 946 N N . LEU A 1 134 ? 12.433 -13.619 -7.972 1.00 87.94 134 LEU A N 1
ATOM 947 C CA . LEU A 1 134 ? 12.231 -14.700 -8.942 1.00 87.94 134 LEU A CA 1
ATOM 948 C C . LEU A 1 134 ? 11.581 -14.221 -10.245 1.00 87.94 134 LEU A C 1
ATOM 950 O O . LEU A 1 134 ? 11.899 -14.757 -11.302 1.00 87.94 134 LEU A O 1
ATOM 954 N N . VAL A 1 135 ? 10.676 -13.243 -10.171 1.00 83.38 135 VAL A N 1
ATOM 955 C CA . VAL A 1 135 ? 9.942 -12.721 -11.337 1.00 83.38 135 VAL A CA 1
ATOM 956 C C . VAL A 1 135 ? 10.758 -11.696 -12.130 1.00 83.38 135 VAL A C 1
ATOM 958 O O . VAL A 1 135 ? 10.628 -11.639 -13.347 1.00 83.38 135 VAL A O 1
ATOM 961 N N . PHE A 1 136 ? 11.579 -10.887 -11.454 1.00 74.75 136 PHE A N 1
ATOM 962 C CA . PHE A 1 136 ? 12.321 -9.766 -12.050 1.00 74.75 136 PHE A CA 1
ATOM 963 C C . PHE A 1 136 ? 13.837 -10.014 -12.163 1.00 74.75 136 PHE A C 1
ATOM 965 O O . PHE A 1 136 ? 14.596 -9.059 -12.334 1.00 74.75 136 PHE A O 1
ATOM 972 N N . ARG A 1 137 ? 14.280 -11.272 -12.042 1.00 66.00 137 ARG A N 1
ATOM 973 C CA . ARG A 1 137 ? 15.628 -11.707 -12.442 1.00 66.00 137 ARG A CA 1
ATOM 974 C C . ARG A 1 137 ? 15.748 -11.734 -13.962 1.00 66.00 137 ARG A C 1
ATOM 976 O O . ARG A 1 137 ? 16.848 -11.381 -14.441 1.00 66.00 137 ARG A O 1
#